Protein AF-A0A1J3GUQ0-F1 (afdb_monomer)

Secondary structure (DSSP, 8-state):
-------GGGSHHHHHHHHHHHHH-S-HHHHHHHHHHHHHTHHHHHTSTTHHHHHHHHHHTT-HHHHHHHHHHHTT-HHHHHTSTTHHHHHHHHHTSS-HHHHHHHHHHHHHT-

Sequence (114 aa):
ARAQHGCIARAQHGCIALNEIITDSDHPYYRNQLLDVVAQNALWLSSDVYGNFVIQHVLKLNDLRCTRNIAVSLRGHCVDLSFKKYGSYIVERLLEANDSVVVFVVLEELLECA

Radius of gyration: 13.79 Å; Cα contacts (8 Å, |Δi|>4): 139; chains: 1; bounding box: 32×37×39 Å

pLDDT: mean 87.73, std 13.82, range [33.56, 97.88]

Structure (mmCIF, N/CA/C/O backbone):
data_AF-A0A1J3GUQ0-F1
#
_entry.id   AF-A0A1J3GUQ0-F1
#
loop_
_atom_site.group_PDB
_atom_site.id
_atom_site.type_symbol
_atom_site.label_atom_id
_atom_site.label_alt_id
_atom_site.label_comp_id
_atom_site.label_asym_id
_atom_site.label_entity_id
_atom_site.label_seq_id
_atom_site.pdbx_PDB_ins_code
_atom_site.Cartn_x
_atom_site.Cartn_y
_atom_site.Cartn_z
_atom_site.occupancy
_atom_site.B_iso_or_equiv
_atom_site.auth_seq_id
_atom_site.auth_comp_id
_atom_site.auth_asym_id
_atom_site.auth_atom_id
_atom_site.pdbx_PDB_model_num
ATOM 1 N N . ALA A 1 1 ? -7.529 -24.388 -6.497 1.00 33.56 1 ALA A N 1
ATOM 2 C CA . ALA A 1 1 ? -6.117 -24.108 -6.172 1.00 33.56 1 ALA A CA 1
ATOM 3 C C . ALA A 1 1 ? -5.605 -23.029 -7.124 1.00 33.56 1 ALA A C 1
ATOM 5 O O . ALA A 1 1 ? -5.282 -23.335 -8.263 1.00 33.56 1 ALA A O 1
ATOM 6 N N . ARG A 1 2 ? -5.665 -21.750 -6.726 1.00 37.91 2 ARG A N 1
ATOM 7 C CA . ARG A 1 2 ? -5.142 -20.647 -7.548 1.00 37.91 2 ARG A CA 1
ATOM 8 C C . ARG A 1 2 ? -3.643 -20.531 -7.293 1.00 37.91 2 ARG A C 1
ATOM 10 O O . ARG A 1 2 ? -3.199 -20.542 -6.152 1.00 37.91 2 ARG A O 1
ATOM 17 N N . ALA A 1 3 ? -2.909 -20.544 -8.392 1.00 36.62 3 ALA A N 1
ATOM 18 C CA . ALA A 1 3 ? -1.486 -20.779 -8.485 1.00 36.62 3 ALA A CA 1
ATOM 19 C C . ALA A 1 3 ? -0.626 -19.885 -7.578 1.00 36.62 3 ALA A C 1
ATOM 21 O O . ALA A 1 3 ? -0.698 -18.659 -7.629 1.00 36.62 3 ALA A O 1
ATOM 22 N N . GLN A 1 4 ? 0.272 -20.533 -6.835 1.00 41.75 4 GLN A N 1
ATOM 23 C CA . GLN A 1 4 ? 1.490 -19.947 -6.282 1.00 41.75 4 GLN A CA 1
ATOM 24 C C . GLN A 1 4 ? 2.479 -19.636 -7.424 1.00 41.75 4 GLN A C 1
ATOM 26 O O . GLN A 1 4 ? 3.581 -20.177 -7.463 1.00 41.75 4 GLN A O 1
ATOM 31 N N . HIS A 1 5 ? 2.094 -18.799 -8.393 1.00 44.00 5 HIS A N 1
ATOM 32 C CA . HIS A 1 5 ? 3.073 -18.256 -9.331 1.00 44.00 5 HIS A CA 1
ATOM 33 C C . HIS A 1 5 ? 4.001 -17.353 -8.521 1.00 44.00 5 HIS A C 1
ATOM 35 O O . HIS A 1 5 ? 3.557 -16.350 -7.962 1.00 44.00 5 HIS A O 1
ATOM 41 N N . GLY A 1 6 ? 5.266 -17.756 -8.401 1.00 49.34 6 GLY A N 1
ATOM 42 C CA . GLY A 1 6 ? 6.323 -16.952 -7.802 1.00 49.34 6 GLY A CA 1
ATOM 43 C C . GLY A 1 6 ? 6.429 -15.629 -8.547 1.00 49.34 6 GLY A C 1
ATOM 44 O O . GLY A 1 6 ? 7.085 -15.537 -9.579 1.00 49.34 6 GLY A O 1
ATOM 45 N N . CYS A 1 7 ? 5.720 -14.612 -8.067 1.00 60.56 7 CYS A N 1
ATOM 46 C CA . CYS A 1 7 ? 5.803 -13.283 -8.636 1.00 60.56 7 CYS A CA 1
ATOM 47 C C . CYS A 1 7 ? 7.138 -12.660 -8.230 1.00 60.56 7 CYS A C 1
ATOM 49 O O . CYS A 1 7 ? 7.582 -12.817 -7.093 1.00 60.56 7 CYS A O 1
ATOM 51 N N . ILE A 1 8 ? 7.752 -11.919 -9.151 1.00 68.25 8 ILE A N 1
ATOM 52 C CA . ILE A 1 8 ? 9.029 -11.216 -8.958 1.00 68.25 8 ILE A CA 1
ATOM 53 C C . ILE A 1 8 ? 9.005 -10.378 -7.664 1.00 68.25 8 ILE A C 1
ATOM 55 O O . ILE A 1 8 ? 9.957 -10.406 -6.893 1.00 68.25 8 ILE A O 1
ATOM 59 N N . ALA A 1 9 ? 7.867 -9.756 -7.341 1.00 65.00 9 ALA A N 1
ATOM 60 C CA . ALA A 1 9 ? 7.654 -9.002 -6.102 1.0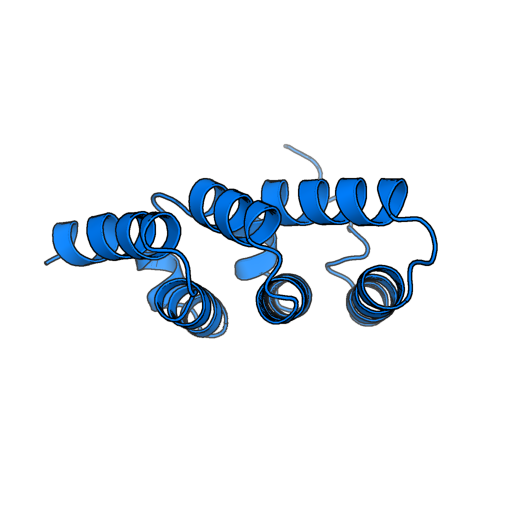0 65.00 9 ALA A CA 1
ATOM 61 C C . ALA A 1 9 ? 7.870 -9.800 -4.793 1.00 65.00 9 ALA A C 1
ATOM 63 O O . ALA A 1 9 ? 8.053 -9.201 -3.740 1.00 65.00 9 ALA A O 1
ATOM 64 N N . ARG A 1 10 ? 7.833 -11.138 -4.843 1.00 67.56 10 ARG A N 1
ATOM 65 C CA . ARG A 1 10 ? 7.984 -12.052 -3.695 1.00 67.56 10 ARG A CA 1
ATOM 66 C C . ARG A 1 10 ? 9.339 -12.763 -3.661 1.00 67.56 10 ARG A C 1
ATOM 68 O O . ARG A 1 10 ? 9.545 -13.666 -2.856 1.00 67.56 10 ARG A O 1
ATOM 75 N N . ALA A 1 11 ? 10.260 -12.384 -4.543 1.00 74.88 11 ALA A N 1
ATOM 76 C CA . ALA A 1 11 ? 11.636 -12.860 -4.528 1.00 74.88 11 ALA A CA 1
ATOM 77 C C . ALA A 1 11 ? 12.553 -11.775 -3.952 1.00 74.88 11 ALA A C 1
ATOM 79 O O . ALA A 1 11 ? 12.382 -10.600 -4.270 1.00 74.88 11 ALA A O 1
ATOM 80 N N . GLN A 1 12 ? 13.565 -12.171 -3.173 1.00 74.06 12 GLN A N 1
ATOM 81 C CA . GLN A 1 12 ? 14.509 -11.249 -2.525 1.00 74.06 12 GLN A CA 1
ATOM 82 C C . GLN A 1 12 ? 15.128 -10.234 -3.499 1.00 74.06 12 GLN A C 1
ATOM 84 O O . GLN A 1 12 ? 15.186 -9.049 -3.198 1.00 74.06 12 GLN A O 1
ATOM 89 N N . HIS A 1 13 ? 15.576 -10.687 -4.671 1.00 78.00 13 HIS A N 1
ATOM 90 C CA . HIS A 1 13 ? 16.128 -9.796 -5.699 1.00 78.00 13 HIS A CA 1
ATOM 91 C C . HIS A 1 13 ? 15.048 -9.189 -6.597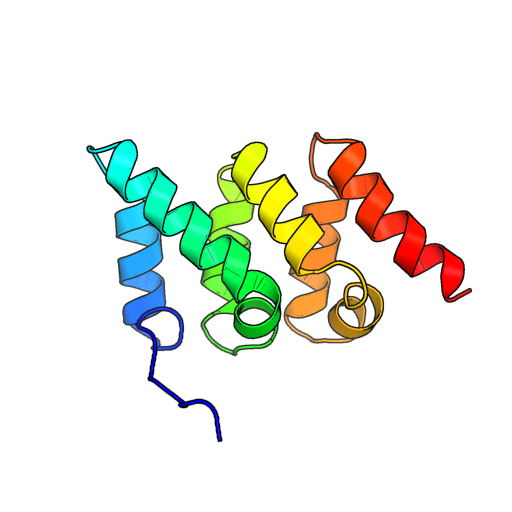 1.00 78.00 13 HIS A C 1
ATOM 93 O O . HIS A 1 13 ? 15.238 -8.118 -7.166 1.00 78.00 13 HIS A O 1
ATOM 99 N N . GLY A 1 14 ? 13.901 -9.858 -6.716 1.00 75.94 14 GLY A N 1
ATOM 100 C CA . GLY A 1 14 ? 12.827 -9.408 -7.585 1.00 75.94 14 GLY A CA 1
ATOM 101 C C . GLY A 1 14 ? 12.086 -8.188 -7.038 1.00 75.94 14 GLY A C 1
ATOM 102 O O . GLY A 1 14 ? 11.753 -7.304 -7.819 1.00 75.94 14 GLY A O 1
ATOM 103 N N . CYS A 1 15 ? 11.886 -8.069 -5.721 1.00 77.44 15 CYS A N 1
ATOM 104 C CA . CYS A 1 15 ? 11.284 -6.862 -5.146 1.00 77.44 15 CYS A CA 1
ATOM 105 C C . CYS A 1 15 ? 12.184 -5.626 -5.304 1.00 77.44 15 CYS A C 1
ATOM 107 O O . CYS A 1 15 ? 11.675 -4.537 -5.554 1.00 77.44 15 CYS A O 1
ATOM 109 N N . ILE A 1 16 ? 13.508 -5.805 -5.230 1.00 79.75 16 ILE A N 1
ATOM 110 C CA . ILE A 1 16 ? 14.494 -4.735 -5.439 1.00 79.75 16 ILE A CA 1
ATOM 111 C C . ILE A 1 16 ? 14.419 -4.238 -6.882 1.00 79.75 16 ILE A C 1
ATOM 113 O O . ILE A 1 16 ? 14.135 -3.064 -7.100 1.00 79.75 16 ILE A O 1
ATOM 117 N N . ALA A 1 17 ? 14.559 -5.146 -7.855 1.00 80.56 17 ALA A N 1
ATOM 118 C CA . ALA A 1 17 ? 14.457 -4.802 -9.272 1.00 80.56 17 ALA A CA 1
ATOM 119 C C . ALA A 1 17 ? 13.101 -4.162 -9.611 1.00 80.56 17 ALA A C 1
ATOM 121 O O . ALA A 1 17 ? 13.023 -3.235 -10.411 1.00 80.56 17 ALA A O 1
ATOM 122 N N . LEU A 1 18 ? 12.015 -4.622 -8.979 1.00 83.62 18 LEU A N 1
ATOM 123 C CA . LEU A 1 18 ? 10.697 -4.029 -9.176 1.00 83.62 18 LEU A CA 1
ATOM 124 C C . LEU A 1 18 ? 10.633 -2.588 -8.664 1.00 83.62 18 LEU A C 1
ATOM 126 O O . LEU A 1 18 ? 10.102 -1.725 -9.355 1.00 83.62 18 LEU A O 1
ATOM 130 N N . ASN A 1 19 ? 11.179 -2.320 -7.478 1.00 85.00 19 ASN A N 1
ATOM 131 C CA . ASN A 1 19 ? 11.223 -0.976 -6.910 1.00 85.00 19 ASN A CA 1
ATOM 132 C C . ASN A 1 19 ? 12.094 -0.030 -7.749 1.00 85.00 19 ASN A C 1
ATOM 134 O O . ASN A 1 19 ? 11.700 1.119 -7.952 1.00 85.00 19 ASN A O 1
ATOM 138 N N . GLU A 1 20 ? 13.222 -0.509 -8.280 1.00 84.31 20 GLU A N 1
ATOM 139 C CA . GLU A 1 20 ? 14.073 0.239 -9.219 1.00 84.31 20 GLU A CA 1
ATOM 140 C C . GLU A 1 20 ? 13.297 0.596 -10.489 1.00 84.31 20 GLU A C 1
ATOM 142 O O . GLU A 1 20 ? 13.162 1.772 -10.811 1.00 84.31 20 GLU A O 1
ATOM 147 N N . ILE A 1 21 ? 12.662 -0.386 -11.142 1.00 85.81 21 ILE A N 1
ATOM 148 C CA . ILE A 1 21 ? 11.838 -0.146 -12.337 1.00 85.81 21 ILE A CA 1
ATOM 149 C C . ILE A 1 21 ? 10.723 0.856 -12.031 1.00 85.81 21 ILE A C 1
ATOM 151 O O . ILE A 1 21 ? 10.499 1.782 -12.803 1.00 85.81 21 ILE A O 1
ATOM 155 N N . ILE A 1 22 ? 10.015 0.708 -10.910 1.00 86.62 22 ILE A N 1
ATOM 156 C CA . ILE A 1 22 ? 8.944 1.629 -10.510 1.00 86.62 22 ILE A CA 1
ATOM 157 C C . ILE A 1 22 ? 9.475 3.063 -10.371 1.00 86.62 22 ILE A C 1
ATOM 159 O O . ILE A 1 22 ? 8.751 3.991 -10.735 1.00 86.62 22 ILE A O 1
ATOM 163 N N . THR A 1 23 ? 10.690 3.239 -9.852 1.00 86.75 23 THR A N 1
ATOM 164 C CA . THR A 1 23 ? 11.298 4.551 -9.573 1.00 86.75 23 THR A CA 1
ATOM 165 C C . THR A 1 23 ? 11.854 5.201 -10.836 1.00 86.75 23 THR A C 1
ATOM 167 O O . THR A 1 23 ? 11.549 6.361 -11.098 1.00 86.75 23 THR A O 1
ATOM 170 N N . ASP A 1 24 ? 12.584 4.432 -11.644 1.00 84.19 24 ASP A N 1
ATOM 171 C CA . ASP A 1 24 ? 13.406 4.941 -12.748 1.00 84.19 24 ASP A CA 1
ATOM 172 C C . ASP A 1 24 ? 12.756 4.736 -14.129 1.00 84.19 24 ASP A C 1
ATOM 174 O O . ASP A 1 24 ? 13.388 4.924 -15.166 1.00 84.19 24 ASP A O 1
ATOM 178 N N . SER A 1 25 ? 11.484 4.323 -14.183 1.00 81.81 25 SER A N 1
ATOM 179 C CA . SER A 1 25 ? 10.777 4.132 -15.456 1.00 81.81 25 SER A CA 1
ATOM 180 C C . SER A 1 25 ? 10.582 5.449 -16.214 1.00 81.81 25 SER A C 1
ATOM 182 O O . SER A 1 25 ? 9.679 6.224 -15.892 1.00 81.81 25 SER A O 1
ATOM 184 N N . ASP A 1 26 ? 11.302 5.607 -17.326 1.00 78.12 26 ASP A N 1
ATOM 185 C CA . ASP A 1 26 ? 11.129 6.711 -18.287 1.00 78.12 26 ASP A CA 1
ATOM 186 C C . ASP A 1 26 ? 9.779 6.687 -19.027 1.00 78.12 26 ASP A C 1
ATOM 188 O O . ASP A 1 26 ? 9.400 7.662 -19.676 1.00 78.12 26 ASP A O 1
ATOM 192 N N . HIS A 1 27 ? 9.034 5.575 -18.959 1.00 87.25 27 HIS A N 1
ATOM 193 C CA . HIS A 1 27 ? 7.789 5.379 -19.703 1.00 87.25 27 HIS A CA 1
ATOM 194 C C . HIS A 1 27 ? 6.555 5.353 -18.770 1.00 87.25 27 HIS A C 1
ATOM 196 O O . HIS A 1 27 ? 6.207 4.295 -18.229 1.00 87.25 27 HIS A O 1
ATOM 202 N N . PRO A 1 28 ? 5.809 6.472 -18.627 1.00 86.31 28 PRO A N 1
ATOM 203 C CA . PRO A 1 28 ? 4.732 6.620 -17.638 1.00 86.31 28 PRO A CA 1
ATOM 204 C C . PRO A 1 28 ? 3.613 5.582 -17.759 1.00 86.31 28 PRO A C 1
ATOM 206 O O . PRO A 1 28 ? 3.017 5.182 -16.763 1.00 86.31 28 PRO A O 1
ATOM 209 N N . TYR A 1 29 ? 3.326 5.123 -18.981 1.00 89.56 29 TYR A N 1
ATOM 210 C CA . TYR A 1 29 ? 2.307 4.101 -19.229 1.00 89.56 29 TYR A CA 1
ATOM 211 C C . TYR A 1 29 ? 2.622 2.772 -18.524 1.00 89.56 29 TYR A C 1
ATOM 213 O O . TYR A 1 29 ? 1.799 2.284 -17.752 1.00 89.56 29 TYR A O 1
ATOM 221 N N . TYR A 1 30 ? 3.820 2.213 -18.732 1.00 87.44 30 TYR A N 1
ATOM 222 C CA . TYR A 1 30 ? 4.215 0.941 -18.118 1.00 87.44 30 TYR A CA 1
ATOM 223 C C . TYR A 1 30 ? 4.366 1.072 -16.606 1.00 87.44 30 TYR A C 1
ATOM 225 O O . TYR A 1 30 ? 3.939 0.186 -15.866 1.00 87.44 30 TYR A O 1
ATOM 233 N N . ARG A 1 31 ? 4.884 2.216 -16.144 1.00 91.12 31 ARG A N 1
ATOM 234 C CA . ARG A 1 31 ? 4.931 2.545 -14.719 1.00 91.12 31 ARG A CA 1
ATOM 235 C C . ARG A 1 31 ? 3.539 2.486 -14.085 1.00 91.12 31 ARG A C 1
ATOM 237 O O . ARG A 1 31 ? 3.361 1.833 -13.062 1.00 91.12 31 ARG A O 1
ATOM 244 N N . ASN A 1 32 ? 2.548 3.120 -14.708 1.00 92.38 32 ASN A N 1
ATOM 245 C CA .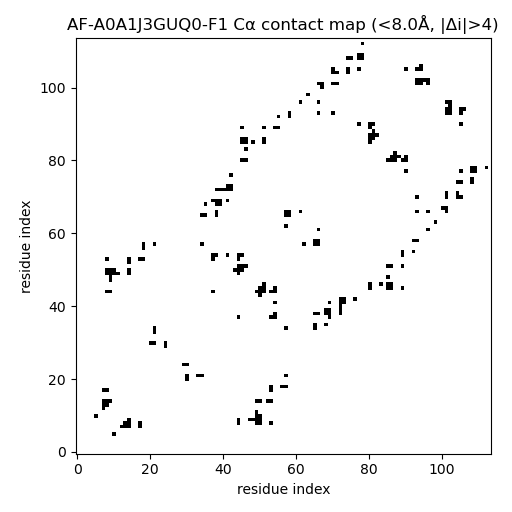 ASN A 1 32 ? 1.173 3.132 -14.212 1.00 92.38 32 ASN A CA 1
ATOM 246 C C . ASN A 1 32 ? 0.541 1.738 -14.207 1.00 92.38 32 ASN A C 1
ATOM 248 O O . ASN A 1 32 ? -0.049 1.355 -13.202 1.00 92.38 32 ASN A O 1
ATOM 252 N N . GLN A 1 33 ? 0.723 0.956 -15.275 1.00 91.25 33 GLN A N 1
ATOM 253 C CA . GLN A 1 33 ? 0.247 -0.429 -15.303 1.00 91.25 33 GLN A CA 1
ATOM 254 C C . GLN A 1 33 ? 0.847 -1.258 -14.166 1.00 91.25 33 GLN A C 1
ATOM 256 O O . GLN A 1 33 ? 0.157 -2.068 -13.549 1.00 91.25 33 GLN A O 1
ATOM 261 N N . LEU A 1 34 ? 2.128 -1.046 -13.863 1.00 91.62 34 LEU A N 1
ATOM 262 C CA . LEU A 1 34 ? 2.785 -1.763 -12.786 1.00 91.62 34 LEU A CA 1
ATOM 263 C C . LEU A 1 34 ? 2.252 -1.352 -11.407 1.00 91.62 34 LEU A C 1
ATOM 265 O O . LEU A 1 34 ? 2.002 -2.219 -10.571 1.00 91.62 34 LEU A O 1
ATOM 269 N N . LEU A 1 35 ? 2.017 -0.056 -11.187 1.00 94.50 35 LEU A N 1
ATOM 270 C CA . LEU A 1 35 ? 1.357 0.445 -9.978 1.00 94.50 35 LEU A CA 1
ATOM 271 C C . LEU A 1 35 ? -0.045 -0.154 -9.801 1.00 94.50 35 LEU A C 1
ATOM 273 O O . LEU A 1 35 ? -0.409 -0.527 -8.686 1.00 94.50 35 LEU A O 1
ATOM 277 N N . ASP A 1 36 ? -0.806 -0.299 -10.886 1.00 94.00 36 ASP A N 1
ATOM 278 C CA . ASP A 1 36 ? -2.132 -0.918 -10.847 1.00 94.00 36 ASP A CA 1
ATOM 279 C C . ASP A 1 36 ? -2.049 -2.401 -10.458 1.00 94.00 36 ASP A C 1
ATOM 281 O O . ASP A 1 36 ? -2.816 -2.861 -9.612 1.00 94.00 36 ASP A O 1
ATOM 285 N N . VAL A 1 37 ? -1.083 -3.147 -11.009 1.00 93.25 37 VAL A N 1
ATOM 286 C CA . VAL A 1 37 ? -0.849 -4.555 -10.641 1.00 93.25 37 VAL A CA 1
ATOM 287 C C . VAL A 1 37 ? -0.431 -4.684 -9.175 1.00 93.25 37 VAL A C 1
ATOM 289 O O . VAL A 1 37 ? -0.918 -5.580 -8.481 1.00 93.25 37 VAL A O 1
ATOM 292 N N . VAL A 1 38 ? 0.441 -3.802 -8.676 1.00 94.69 38 VAL A N 1
ATOM 293 C CA . VAL A 1 38 ? 0.841 -3.793 -7.260 1.00 94.69 38 VAL A CA 1
ATOM 294 C C . VAL A 1 38 ? -0.363 -3.516 -6.364 1.00 94.69 38 VAL A C 1
ATOM 296 O O . VAL A 1 38 ? -0.594 -4.268 -5.418 1.00 94.69 38 VAL A O 1
ATOM 299 N N . ALA 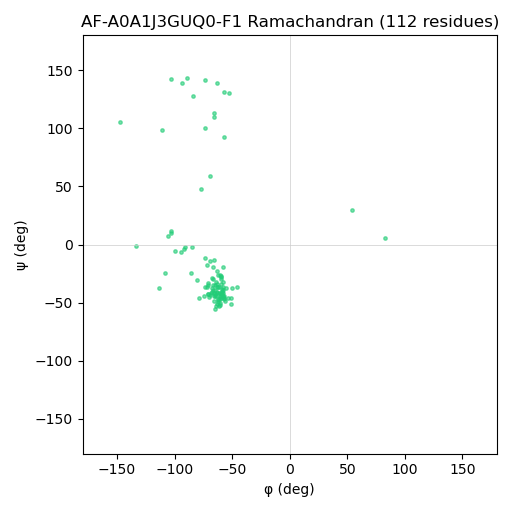A 1 39 ? -1.164 -2.497 -6.687 1.00 96.50 39 ALA A N 1
ATOM 300 C CA . ALA A 1 39 ? -2.341 -2.140 -5.906 1.00 96.50 39 ALA A CA 1
ATOM 301 C C . ALA A 1 39 ? -3.368 -3.282 -5.855 1.00 96.50 39 ALA A C 1
ATOM 303 O O . ALA A 1 39 ? -3.807 -3.652 -4.771 1.00 96.50 39 ALA A O 1
ATOM 304 N N . GLN A 1 40 ? -3.662 -3.925 -6.992 1.00 95.06 40 GLN A N 1
ATOM 305 C CA . GLN A 1 40 ? -4.574 -5.079 -7.061 1.00 95.06 40 GLN A CA 1
ATOM 306 C C . GLN A 1 40 ? -4.124 -6.267 -6.197 1.00 95.06 40 GLN A C 1
ATOM 308 O O . GLN A 1 40 ? -4.949 -7.069 -5.762 1.00 95.06 40 GLN A O 1
ATOM 313 N N . ASN A 1 41 ? -2.819 -6.399 -5.950 1.00 94.88 41 ASN A N 1
ATOM 314 C CA . ASN A 1 41 ? -2.243 -7.476 -5.146 1.00 94.88 41 ASN A CA 1
ATOM 315 C C . ASN A 1 41 ? -1.852 -7.020 -3.730 1.00 94.88 41 ASN A C 1
ATOM 317 O O . ASN A 1 41 ? -1.183 -7.773 -3.016 1.00 94.88 41 ASN A O 1
ATOM 321 N N . ALA A 1 42 ? -2.272 -5.822 -3.306 1.00 96.12 42 ALA A N 1
ATOM 322 C CA . ALA A 1 42 ? -1.804 -5.193 -2.076 1.00 96.12 42 ALA A CA 1
ATOM 323 C C . ALA A 1 42 ? -1.962 -6.088 -0.846 1.00 96.12 42 ALA A C 1
ATOM 325 O O . ALA A 1 42 ? -1.004 -6.259 -0.104 1.00 96.12 42 ALA A O 1
ATOM 326 N N . LEU A 1 43 ? -3.117 -6.730 -0.653 1.00 94.75 43 LEU A N 1
ATOM 327 C CA . LEU A 1 43 ? -3.364 -7.578 0.520 1.00 94.75 43 LEU A CA 1
ATOM 328 C C . LEU A 1 43 ? -2.331 -8.705 0.673 1.00 94.75 43 LEU A C 1
ATOM 330 O O . LEU A 1 43 ? -1.788 -8.941 1.757 1.00 94.75 43 LEU A O 1
ATOM 334 N N . TRP A 1 44 ? -2.056 -9.392 -0.434 1.00 91.75 44 TRP A N 1
ATOM 335 C CA . TRP A 1 44 ? -1.132 -10.520 -0.468 1.00 91.75 44 TRP A CA 1
ATOM 336 C C . TRP A 1 44 ? 0.309 -10.050 -0.297 1.00 91.75 44 TRP A C 1
ATOM 338 O O . TRP A 1 44 ? 1.061 -10.655 0.463 1.00 91.75 44 TRP A O 1
ATOM 348 N N . LEU A 1 45 ? 0.681 -8.951 -0.960 1.00 93.81 45 LEU A N 1
ATOM 349 C CA . LEU A 1 45 ? 2.017 -8.368 -0.862 1.00 93.81 45 LEU A CA 1
ATOM 350 C C . LEU A 1 45 ? 2.294 -7.821 0.544 1.00 93.81 45 LEU A C 1
ATOM 352 O O . LEU A 1 45 ? 3.355 -8.099 1.091 1.00 93.81 45 LEU A O 1
ATOM 356 N N . SER A 1 46 ? 1.332 -7.146 1.176 1.00 94.88 46 SER A N 1
ATOM 357 C CA . SER A 1 46 ? 1.445 -6.618 2.544 1.00 94.88 46 SER A CA 1
ATOM 358 C C . SER A 1 46 ? 1.707 -7.699 3.598 1.00 94.88 46 SER A C 1
ATOM 360 O O . SER A 1 46 ? 2.308 -7.418 4.633 1.00 94.88 46 SER A O 1
ATOM 362 N N . SER A 1 47 ? 1.265 -8.937 3.346 1.00 89.38 47 SER A N 1
ATOM 363 C CA . SER A 1 47 ? 1.487 -10.080 4.244 1.00 89.38 47 SER A CA 1
ATOM 364 C C . SER A 1 47 ? 2.723 -10.920 3.882 1.00 89.38 47 SER A C 1
ATOM 366 O O . SER A 1 47 ? 3.067 -11.833 4.633 1.00 89.38 47 SER A O 1
ATOM 368 N N . ASP A 1 48 ? 3.389 -10.650 2.756 1.00 90.75 48 ASP A N 1
ATOM 369 C CA . ASP A 1 48 ? 4.559 -11.403 2.292 1.00 90.75 48 ASP A CA 1
ATOM 370 C C . ASP A 1 48 ? 5.873 -10.815 2.836 1.00 90.75 48 ASP A C 1
ATOM 372 O O . ASP A 1 48 ? 6.039 -9.598 2.941 1.00 90.75 48 ASP A O 1
ATOM 376 N N . VAL A 1 49 ? 6.838 -11.686 3.153 1.00 87.62 49 VAL A N 1
ATOM 377 C CA . VAL A 1 49 ? 8.131 -11.315 3.762 1.00 87.62 49 VAL A CA 1
ATOM 378 C C . VAL A 1 49 ? 9.005 -10.416 2.878 1.00 87.62 49 VAL A C 1
ATOM 380 O O . VAL A 1 49 ? 9.831 -9.681 3.416 1.00 87.62 49 VAL A O 1
ATOM 383 N N . TYR A 1 50 ? 8.798 -10.420 1.556 1.00 88.81 50 TYR A N 1
ATOM 384 C CA . TYR A 1 50 ? 9.470 -9.527 0.605 1.00 88.81 50 TYR A CA 1
ATOM 385 C C . TYR A 1 50 ? 8.499 -8.541 -0.053 1.00 88.81 50 TYR A C 1
ATOM 387 O O . TYR A 1 50 ? 8.842 -7.374 -0.241 1.00 88.81 50 TYR A O 1
ATOM 395 N N . GLY A 1 51 ? 7.274 -8.981 -0.355 1.00 90.12 51 GLY A N 1
ATOM 396 C CA . GLY A 1 51 ? 6.251 -8.158 -1.003 1.00 90.12 51 GLY A CA 1
ATOM 397 C C . GLY A 1 51 ? 5.880 -6.902 -0.211 1.00 90.12 51 GLY A C 1
ATOM 398 O O . GLY A 1 51 ? 5.575 -5.872 -0.814 1.00 90.12 51 GLY A O 1
ATOM 399 N N . ASN A 1 52 ? 5.986 -6.941 1.123 1.00 93.50 52 ASN A N 1
ATOM 400 C CA . ASN A 1 52 ? 5.680 -5.787 1.968 1.00 93.50 52 ASN A CA 1
ATOM 401 C C . ASN A 1 52 ? 6.575 -4.583 1.628 1.00 93.50 52 ASN A C 1
ATOM 403 O O . ASN A 1 52 ? 6.096 -3.452 1.627 1.00 93.50 52 ASN A O 1
ATOM 407 N N . PHE A 1 53 ? 7.833 -4.815 1.239 1.00 93.88 53 PHE A N 1
ATOM 408 C CA . PHE A 1 53 ? 8.743 -3.742 0.844 1.00 93.88 53 PHE A CA 1
ATOM 409 C C . PHE A 1 53 ? 8.319 -3.059 -0.459 1.00 93.88 53 PHE A C 1
ATOM 411 O O . PHE A 1 53 ? 8.582 -1.871 -0.625 1.00 93.88 53 PHE A O 1
ATOM 418 N N . VAL A 1 54 ? 7.632 -3.767 -1.361 1.00 94.94 54 VAL A N 1
ATOM 419 C CA . VAL A 1 54 ? 7.083 -3.176 -2.593 1.00 94.94 54 VAL A CA 1
ATOM 420 C C . VAL A 1 54 ? 5.927 -2.236 -2.259 1.00 94.94 54 VAL A C 1
ATOM 422 O O . VAL A 1 54 ? 5.888 -1.112 -2.752 1.00 94.94 54 VAL A O 1
ATOM 425 N N . ILE A 1 55 ? 5.014 -2.652 -1.373 1.00 96.50 55 ILE A N 1
ATOM 426 C CA . ILE A 1 55 ? 3.893 -1.801 -0.938 1.00 96.50 55 ILE A CA 1
ATOM 427 C C . ILE A 1 55 ? 4.406 -0.556 -0.223 1.00 96.50 55 ILE A C 1
ATOM 429 O O . ILE A 1 55 ? 4.004 0.557 -0.549 1.00 96.50 55 ILE A O 1
ATOM 433 N N . GLN A 1 56 ? 5.352 -0.729 0.700 1.00 94.69 56 GLN A N 1
ATOM 434 C CA . GLN A 1 56 ? 5.980 0.391 1.394 1.00 94.69 56 GLN A CA 1
ATOM 435 C C . GLN A 1 56 ? 6.671 1.357 0.432 1.00 94.69 56 GLN A C 1
ATOM 437 O O . GLN A 1 56 ? 6.563 2.568 0.603 1.00 94.69 56 GLN A O 1
ATOM 442 N N . HIS A 1 57 ? 7.380 0.833 -0.571 1.00 94.69 57 HIS A N 1
ATOM 443 C CA . HIS A 1 57 ? 8.040 1.651 -1.585 1.00 94.69 57 HIS A CA 1
ATOM 444 C C . HIS A 1 57 ? 7.032 2.464 -2.387 1.00 94.69 57 HIS A C 1
ATOM 446 O O . HIS A 1 57 ? 7.172 3.676 -2.498 1.00 94.69 57 HIS A O 1
ATOM 452 N N . VAL A 1 58 ? 5.975 1.822 -2.881 1.00 94.38 58 VAL A N 1
ATOM 453 C CA . VAL A 1 58 ? 4.944 2.493 -3.676 1.00 94.38 58 VAL A CA 1
ATOM 454 C C . VAL A 1 58 ? 4.207 3.567 -2.875 1.00 94.38 58 VAL A C 1
ATOM 456 O O . VAL A 1 58 ? 3.994 4.658 -3.400 1.00 94.38 58 VAL A O 1
ATOM 459 N N . LEU A 1 59 ? 3.889 3.317 -1.601 1.00 95.31 59 LEU A N 1
ATOM 460 C CA . LEU A 1 59 ? 3.266 4.325 -0.737 1.00 95.31 59 LEU A CA 1
ATOM 461 C C . LEU A 1 59 ? 4.174 5.547 -0.520 1.00 95.31 59 LEU A C 1
ATOM 463 O O . LEU A 1 59 ? 3.679 6.670 -0.497 1.00 95.31 59 LEU A O 1
ATOM 467 N N . LYS A 1 60 ? 5.502 5.365 -0.457 1.00 94.12 60 LYS A N 1
ATOM 468 C CA . LYS A 1 60 ? 6.470 6.476 -0.352 1.00 94.12 60 LYS A CA 1
ATOM 469 C C . LYS A 1 60 ? 6.530 7.365 -1.597 1.00 94.12 60 LYS A C 1
ATOM 471 O O . LYS A 1 60 ? 6.991 8.498 -1.498 1.00 94.12 60 LYS A O 1
ATOM 476 N N . LEU A 1 61 ? 6.063 6.887 -2.753 1.00 92.38 61 LEU A N 1
ATOM 477 C CA . LEU A 1 61 ? 6.013 7.687 -3.983 1.00 92.38 61 LEU A CA 1
ATOM 478 C C . LEU A 1 61 ? 4.898 8.742 -3.955 1.00 92.38 61 LEU A C 1
ATOM 480 O O . LEU A 1 61 ? 4.879 9.604 -4.830 1.00 92.38 61 LEU A O 1
ATOM 484 N N . ASN A 1 62 ? 3.975 8.680 -2.984 1.00 90.62 62 ASN A N 1
ATOM 485 C CA . ASN A 1 62 ? 2.846 9.605 -2.841 1.00 90.62 62 ASN A CA 1
ATOM 486 C C . ASN A 1 62 ? 1.968 9.734 -4.108 1.00 90.62 62 ASN A C 1
ATOM 488 O O . ASN A 1 62 ? 1.351 10.772 -4.350 1.00 90.62 62 ASN A O 1
ATOM 492 N N . ASP A 1 63 ? 1.873 8.671 -4.917 1.00 94.06 63 ASP A N 1
ATOM 493 C CA . ASP A 1 63 ? 0.933 8.603 -6.041 1.00 94.06 63 ASP A CA 1
ATOM 494 C C . ASP A 1 63 ? -0.487 8.394 -5.497 1.00 94.06 63 ASP A C 1
ATOM 496 O O . ASP A 1 63 ? -0.870 7.281 -5.141 1.00 94.06 63 ASP A O 1
ATOM 500 N N . LEU A 1 64 ? -1.276 9.472 -5.421 1.00 94.56 64 LEU A N 1
ATOM 501 C CA . LEU A 1 64 ? -2.615 9.454 -4.815 1.00 94.56 64 LEU A CA 1
ATOM 502 C C . LEU A 1 64 ? -3.548 8.404 -5.431 1.00 94.56 64 LEU A C 1
ATOM 504 O O . LEU A 1 64 ? -4.334 7.783 -4.717 1.00 94.56 64 LEU A O 1
ATOM 508 N N . ARG A 1 65 ? -3.471 8.179 -6.750 1.00 95.12 65 ARG A N 1
ATOM 509 C CA . ARG A 1 65 ? -4.294 7.169 -7.431 1.00 95.12 65 ARG A CA 1
ATOM 510 C C . ARG A 1 65 ? -3.910 5.772 -6.946 1.00 95.12 65 ARG A C 1
ATOM 512 O O . ARG A 1 65 ? -4.787 4.989 -6.593 1.00 95.12 65 ARG A O 1
ATOM 519 N N . CYS A 1 66 ? -2.618 5.464 -6.913 1.00 96.12 66 CYS A N 1
ATOM 520 C CA . CYS A 1 66 ? -2.127 4.174 -6.452 1.00 96.12 66 CYS A CA 1
ATOM 521 C C . CYS A 1 66 ? -2.408 3.967 -4.959 1.00 96.12 66 CYS A C 1
ATOM 523 O O . CYS A 1 66 ? -2.934 2.920 -4.592 1.00 96.12 66 CYS A O 1
ATOM 525 N N . THR A 1 67 ? -2.164 4.972 -4.113 1.00 97.56 67 THR A N 1
ATOM 526 C CA . THR A 1 67 ? -2.466 4.922 -2.674 1.00 97.56 67 THR A CA 1
ATOM 527 C C . THR A 1 67 ? -3.948 4.646 -2.421 1.00 97.56 67 THR A C 1
ATOM 529 O O . THR A 1 67 ? -4.275 3.772 -1.620 1.00 97.56 67 THR A O 1
ATOM 532 N N . ARG A 1 68 ? -4.858 5.310 -3.149 1.00 97.44 68 ARG A N 1
ATOM 533 C CA . ARG A 1 68 ? -6.300 5.011 -3.093 1.00 97.44 68 ARG A CA 1
ATOM 534 C C . ARG A 1 68 ? -6.605 3.576 -3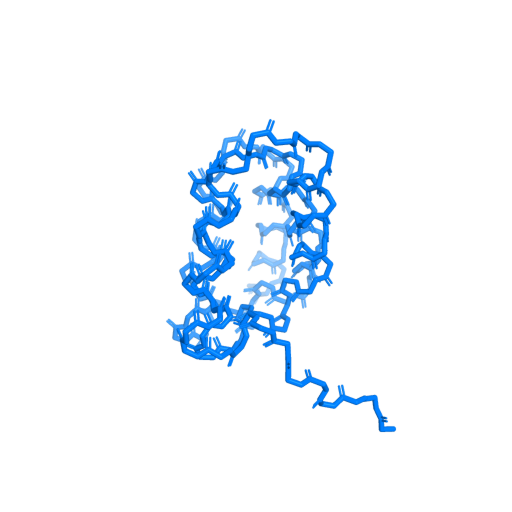.508 1.00 97.44 68 ARG A C 1
ATOM 536 O O . ARG A 1 68 ? -7.335 2.888 -2.802 1.00 97.44 68 ARG A O 1
ATOM 543 N N . ASN A 1 69 ? -6.029 3.104 -4.612 1.00 97.31 69 ASN A N 1
ATOM 544 C CA . ASN A 1 69 ? -6.244 1.733 -5.082 1.00 97.31 69 ASN A CA 1
ATOM 545 C C . ASN A 1 69 ? -5.718 0.690 -4.079 1.00 97.31 69 ASN A C 1
ATOM 547 O O . ASN A 1 69 ? -6.354 -0.347 -3.886 1.00 97.31 69 ASN A O 1
ATOM 551 N N . ILE A 1 70 ? -4.592 0.969 -3.412 1.00 97.88 70 ILE A N 1
ATOM 552 C CA . ILE A 1 70 ? -4.064 0.146 -2.318 1.00 97.88 70 ILE A CA 1
ATOM 553 C C . ILE A 1 70 ? -5.054 0.144 -1.153 1.00 97.88 70 ILE A C 1
ATOM 555 O O . ILE A 1 70 ? -5.446 -0.931 -0.717 1.00 97.88 70 ILE A O 1
ATOM 559 N N . ALA A 1 71 ? -5.509 1.312 -0.691 1.00 97.62 71 ALA A N 1
ATOM 560 C CA . ALA A 1 71 ? -6.460 1.417 0.416 1.00 97.62 71 ALA A CA 1
ATOM 561 C C . ALA A 1 71 ? -7.755 0.637 0.140 1.00 97.62 71 ALA A C 1
ATOM 563 O O . ALA A 1 71 ? -8.201 -0.144 0.975 1.00 97.62 71 ALA A O 1
ATOM 564 N N . VAL A 1 72 ? -8.306 0.764 -1.071 1.00 96.56 72 VAL A N 1
ATOM 565 C CA . VAL A 1 72 ? -9.473 -0.014 -1.515 1.00 96.56 72 VAL A CA 1
ATOM 566 C C . VAL A 1 72 ? -9.189 -1.516 -1.485 1.00 96.56 72 VAL A C 1
ATOM 568 O O . VAL A 1 72 ? -10.025 -2.285 -1.023 1.00 96.56 72 VAL A O 1
ATOM 571 N N . SER A 1 73 ? -8.008 -1.939 -1.937 1.00 96.88 73 SER A N 1
ATOM 572 C CA . SER A 1 73 ? -7.615 -3.355 -1.957 1.00 96.88 73 SER A CA 1
ATOM 573 C C . SER A 1 73 ? -7.331 -3.931 -0.565 1.00 96.88 73 SER A C 1
ATOM 575 O O . SER A 1 73 ? -7.289 -5.151 -0.411 1.00 96.88 73 SER A O 1
ATOM 577 N N . LEU A 1 74 ? -7.117 -3.075 0.438 1.00 96.75 74 LEU A N 1
ATOM 578 C CA . LEU A 1 74 ? -6.912 -3.459 1.837 1.00 96.75 74 LEU A CA 1
ATOM 579 C C . LEU A 1 74 ? -8.167 -3.303 2.706 1.00 96.75 74 LEU A C 1
ATOM 581 O O . LEU A 1 74 ? -8.140 -3.722 3.861 1.00 96.75 74 LEU A O 1
ATOM 585 N N . ARG A 1 75 ? -9.259 -2.742 2.172 1.00 95.81 75 ARG A N 1
ATOM 586 C CA . ARG A 1 75 ? -10.515 -2.567 2.910 1.00 95.81 75 ARG A CA 1
ATOM 587 C C . ARG A 1 75 ? -11.031 -3.908 3.442 1.00 95.81 75 ARG A C 1
ATOM 589 O O . ARG A 1 75 ? -11.136 -4.873 2.687 1.00 95.81 75 ARG A O 1
ATOM 596 N N . GLY A 1 76 ? -11.389 -3.942 4.723 1.00 95.50 76 GLY A N 1
ATOM 597 C CA . GLY A 1 76 ? -11.822 -5.143 5.443 1.00 95.50 76 GLY A CA 1
ATOM 598 C C . GLY A 1 76 ? -10.670 -6.007 5.972 1.00 95.50 76 GLY A C 1
ATOM 599 O O . GLY A 1 76 ? -10.915 -7.108 6.460 1.00 95.50 76 GLY A O 1
ATOM 600 N N . HIS A 1 77 ? -9.423 -5.548 5.835 1.00 96.25 77 HIS A N 1
ATOM 601 C CA . HIS A 1 77 ? -8.223 -6.245 6.301 1.00 96.25 77 HIS A CA 1
ATOM 602 C C . HIS A 1 77 ? -7.240 -5.344 7.064 1.00 96.25 77 HIS A C 1
ATOM 604 O O . HIS A 1 77 ? -6.186 -5.825 7.494 1.00 96.25 77 HIS A O 1
ATOM 610 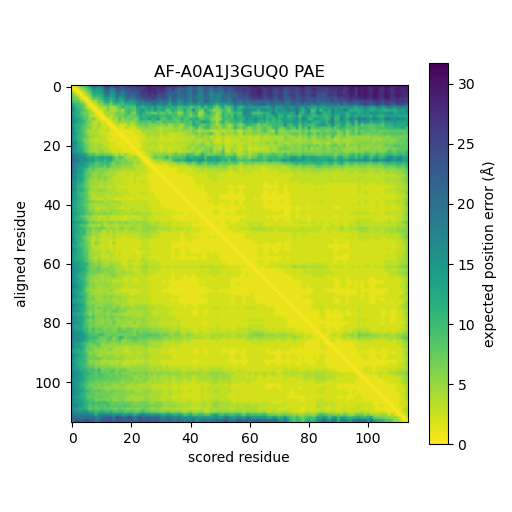N N . CYS A 1 78 ? -7.527 -4.050 7.220 1.00 96.31 78 CYS A N 1
ATOM 611 C CA . CYS A 1 78 ? -6.678 -3.104 7.941 1.00 96.31 78 CYS A CA 1
ATOM 612 C C . CYS A 1 78 ? -6.510 -3.492 9.415 1.00 96.31 78 CYS A C 1
ATOM 614 O O . CYS A 1 78 ? -5.408 -3.358 9.953 1.00 96.31 78 CYS A O 1
ATOM 616 N N . VAL A 1 79 ? -7.548 -4.026 10.062 1.00 95.75 79 VAL A N 1
ATOM 617 C CA . VAL A 1 79 ? -7.478 -4.474 11.465 1.00 95.75 79 VAL A CA 1
ATOM 618 C C . VAL A 1 79 ? -6.500 -5.639 11.595 1.00 95.75 79 VAL A C 1
ATOM 620 O O . VAL A 1 79 ? -5.521 -5.548 12.334 1.00 95.75 79 VAL A O 1
ATOM 623 N N . ASP A 1 80 ? -6.675 -6.690 10.793 1.00 95.06 80 ASP A N 1
ATOM 624 C CA . ASP A 1 80 ? -5.778 -7.851 10.779 1.00 95.06 80 ASP A CA 1
ATOM 625 C C . ASP A 1 80 ? -4.331 -7.471 10.439 1.00 95.06 80 ASP A C 1
ATOM 627 O O . ASP A 1 80 ? -3.377 -8.005 11.014 1.00 95.06 80 ASP A O 1
ATOM 631 N N . LEU A 1 81 ? -4.142 -6.560 9.480 1.00 95.62 81 LEU A N 1
ATOM 632 C CA . LEU A 1 81 ? -2.820 -6.072 9.095 1.00 95.62 81 LEU A CA 1
ATOM 633 C C . LEU A 1 81 ? -2.153 -5.294 10.230 1.00 95.62 81 LEU A C 1
ATOM 635 O O . LEU A 1 81 ? -0.944 -5.445 10.407 1.00 95.62 81 LEU A O 1
ATOM 639 N N . SER A 1 82 ? -2.919 -4.551 11.031 1.00 95.31 82 SER A N 1
ATOM 640 C CA . SER A 1 82 ? -2.409 -3.777 12.172 1.00 95.31 82 SER A CA 1
ATOM 641 C C . SER A 1 82 ? -1.729 -4.643 13.237 1.00 95.31 82 SER A C 1
ATOM 643 O O . SER A 1 82 ? -0.814 -4.175 13.910 1.00 95.31 82 SER A O 1
ATOM 645 N N . PHE A 1 83 ? -2.096 -5.923 13.350 1.00 93.38 83 PHE A N 1
ATOM 646 C CA . PHE A 1 83 ? -1.465 -6.874 14.278 1.00 93.38 83 PHE A CA 1
ATOM 647 C C . PHE A 1 83 ? -0.290 -7.660 13.672 1.00 93.38 83 PHE A C 1
ATOM 649 O O . PHE A 1 83 ? 0.373 -8.433 14.368 1.00 93.38 83 PHE A O 1
ATOM 656 N N . LYS A 1 84 ? 0.007 -7.488 12.379 1.00 91.00 84 LYS A N 1
ATOM 657 C CA . LYS A 1 84 ? 1.110 -8.187 11.703 1.00 91.00 84 LYS A CA 1
ATOM 658 C C . LYS A 1 84 ? 2.380 -7.340 11.717 1.00 91.00 84 LYS A C 1
ATOM 660 O O . LYS A 1 84 ? 2.343 -6.162 11.385 1.00 91.00 84 LYS A O 1
ATOM 665 N N . LYS A 1 85 ? 3.532 -7.985 11.957 1.00 85.12 85 LYS A N 1
ATOM 666 C CA . LYS A 1 85 ? 4.877 -7.363 12.013 1.00 85.12 85 LYS A CA 1
ATOM 667 C C . LYS A 1 85 ? 5.181 -6.381 10.868 1.00 85.12 85 LYS A C 1
ATOM 669 O O . LYS A 1 85 ? 5.872 -5.397 11.098 1.00 85.12 85 LYS A O 1
ATOM 674 N N . TYR A 1 86 ? 4.710 -6.670 9.653 1.00 87.31 86 TYR A N 1
ATOM 675 C CA . TYR A 1 86 ? 4.929 -5.832 8.463 1.00 87.31 86 TYR A CA 1
ATOM 676 C C . TYR A 1 86 ? 3.670 -5.085 8.004 1.00 87.31 86 TYR A C 1
ATOM 678 O O . TYR A 1 86 ? 3.774 -4.044 7.359 1.00 87.31 86 TYR A O 1
ATOM 686 N N . GLY A 1 87 ? 2.487 -5.610 8.338 1.00 91.56 87 GLY A N 1
ATOM 687 C CA . GLY A 1 87 ? 1.208 -5.011 7.961 1.00 91.56 87 GLY A CA 1
ATOM 688 C C . GLY A 1 87 ? 0.930 -3.717 8.721 1.00 91.56 87 GLY A C 1
ATOM 689 O O . GLY A 1 87 ? 0.419 -2.774 8.125 1.00 91.56 87 GLY A O 1
ATOM 690 N N . SER A 1 88 ? 1.344 -3.631 9.988 1.00 94.25 88 SER A N 1
ATOM 691 C CA . SER A 1 88 ? 1.120 -2.454 10.834 1.00 94.25 88 SER A CA 1
ATOM 692 C C . SER A 1 88 ? 1.754 -1.191 10.259 1.00 94.25 88 SER A C 1
ATOM 694 O O . SER A 1 88 ? 1.110 -0.149 10.205 1.00 94.25 88 SER A O 1
ATOM 696 N N . TYR A 1 89 ? 2.972 -1.305 9.726 1.00 94.25 89 TYR A N 1
ATOM 697 C CA . TYR A 1 89 ? 3.654 -0.196 9.063 1.00 94.25 89 TYR A CA 1
ATOM 698 C C . TYR A 1 89 ? 2.895 0.283 7.817 1.00 94.25 89 TYR A C 1
ATOM 700 O O . TYR A 1 89 ? 2.863 1.475 7.533 1.00 94.25 89 TYR A O 1
ATOM 708 N N . ILE A 1 90 ? 2.276 -0.628 7.063 1.00 96.44 90 ILE A N 1
ATOM 709 C CA . ILE A 1 90 ? 1.503 -0.283 5.862 1.00 96.44 90 ILE A CA 1
ATOM 710 C C . ILE A 1 90 ? 0.219 0.457 6.248 1.00 96.44 90 ILE A C 1
ATOM 712 O O . ILE A 1 90 ? -0.094 1.473 5.633 1.00 96.44 90 ILE A O 1
ATOM 716 N N . VAL A 1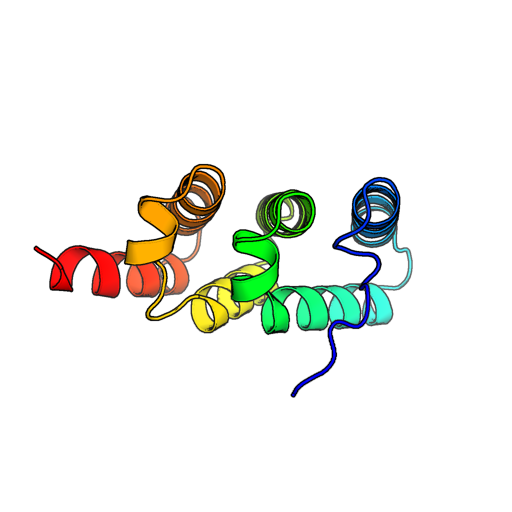 91 ? -0.484 -0.005 7.288 1.00 97.25 91 VAL A N 1
ATOM 717 C CA . VAL A 1 91 ? -1.675 0.677 7.823 1.00 97.25 91 VAL A CA 1
ATOM 718 C C . VAL A 1 91 ? -1.317 2.079 8.321 1.00 97.25 91 VAL A C 1
ATOM 720 O O . VAL A 1 91 ? -1.991 3.044 7.973 1.00 97.25 91 VAL A O 1
ATOM 723 N N . GLU A 1 92 ? -0.211 2.217 9.052 1.00 96.12 92 GLU A N 1
ATOM 724 C CA . GLU A 1 92 ? 0.307 3.509 9.512 1.00 96.12 92 GLU A CA 1
ATOM 725 C C . GLU A 1 92 ? 0.590 4.466 8.339 1.00 96.12 92 GLU A C 1
ATOM 727 O O . GLU A 1 92 ? 0.155 5.615 8.361 1.00 96.12 92 GLU A O 1
ATOM 732 N N . ARG A 1 93 ? 1.235 3.991 7.262 1.00 95.62 93 ARG A N 1
ATOM 733 C CA . ARG A 1 93 ? 1.484 4.819 6.066 1.00 95.62 93 ARG A CA 1
ATOM 734 C C . ARG A 1 93 ? 0.201 5.258 5.360 1.00 95.62 93 ARG A C 1
ATOM 736 O O . ARG A 1 93 ? 0.182 6.337 4.778 1.00 95.62 93 ARG A O 1
ATOM 743 N N . LEU A 1 94 ? -0.857 4.447 5.390 1.00 96.94 94 LEU A N 1
ATOM 744 C CA . LEU A 1 94 ? -2.158 4.846 4.846 1.00 96.94 94 LEU A CA 1
ATOM 745 C C . LEU A 1 94 ? -2.851 5.891 5.729 1.00 96.94 94 LEU A C 1
ATOM 747 O O . LEU A 1 94 ? -3.462 6.812 5.195 1.00 96.94 94 LEU A O 1
ATOM 751 N N . LEU A 1 95 ? -2.721 5.798 7.055 1.00 96.69 95 LEU A N 1
ATOM 752 C CA . LEU A 1 95 ? -3.236 6.810 7.987 1.00 96.69 95 LEU A CA 1
ATOM 753 C C . LEU A 1 95 ? -2.513 8.160 7.859 1.00 96.69 95 LEU A C 1
ATOM 755 O O . LEU A 1 95 ? -3.118 9.202 8.090 1.00 96.69 95 LEU A O 1
ATOM 759 N N . GLU A 1 96 ? -1.239 8.153 7.465 1.00 94.88 96 GLU A N 1
ATOM 760 C CA . GLU A 1 96 ? -0.443 9.360 7.198 1.00 94.88 96 GLU A CA 1
ATOM 761 C C . GLU A 1 96 ? -0.612 9.917 5.776 1.00 94.88 96 GLU A C 1
ATOM 763 O O . GLU A 1 96 ? -0.008 10.938 5.431 1.00 94.88 96 GLU A O 1
ATOM 768 N N . ALA A 1 97 ? -1.403 9.262 4.922 1.00 94.50 97 ALA A N 1
ATOM 769 C CA . ALA A 1 97 ? -1.601 9.716 3.556 1.00 94.50 97 ALA A CA 1
ATOM 770 C C . ALA A 1 97 ? -2.272 11.098 3.531 1.00 94.50 97 ALA A C 1
ATOM 772 O O . ALA A 1 97 ? -3.249 11.348 4.238 1.00 94.50 97 ALA A O 1
ATOM 773 N N . ASN A 1 98 ? -1.814 11.982 2.638 1.00 91.44 98 ASN A N 1
ATOM 774 C CA . ASN A 1 98 ? -2.446 13.286 2.398 1.00 91.44 98 ASN A CA 1
ATOM 775 C C . ASN A 1 98 ? -3.729 13.154 1.550 1.00 91.44 98 ASN A C 1
ATOM 777 O O . ASN A 1 98 ? -3.912 13.833 0.540 1.00 91.44 98 ASN A O 1
ATOM 781 N N . ASP A 1 99 ? -4.585 12.207 1.927 1.00 94.62 99 ASP A N 1
ATOM 782 C CA . ASP A 1 99 ? -5.815 11.859 1.238 1.00 94.62 99 ASP A CA 1
ATOM 783 C C . ASP A 1 99 ? -6.875 11.407 2.246 1.00 94.62 99 ASP A C 1
ATOM 785 O O . ASP A 1 99 ? -6.830 10.298 2.778 1.00 94.62 99 ASP A O 1
ATOM 789 N N . SER A 1 100 ? -7.860 12.267 2.499 1.00 94.44 100 SER A N 1
ATOM 790 C CA . SER A 1 100 ? -8.901 11.996 3.493 1.00 94.44 100 SER A CA 1
ATOM 791 C C . SER A 1 100 ? -9.745 10.763 3.167 1.00 94.44 100 SER A C 1
ATOM 793 O O . SER A 1 100 ? -10.276 10.152 4.088 1.00 94.44 100 SER A O 1
ATOM 795 N N . VAL A 1 101 ? -9.868 10.375 1.891 1.00 94.69 101 VAL A N 1
ATOM 796 C CA . VAL A 1 101 ? -10.621 9.173 1.500 1.00 94.69 101 VAL A CA 1
ATOM 797 C C . VAL A 1 101 ? -9.863 7.925 1.935 1.00 94.69 101 VAL A C 1
ATOM 799 O O . VAL A 1 101 ? -10.462 7.005 2.481 1.00 94.69 101 VAL A O 1
ATOM 802 N N . VAL A 1 102 ? -8.542 7.909 1.742 1.00 96.94 102 VAL A N 1
ATOM 803 C CA . VAL A 1 102 ? -7.680 6.812 2.206 1.00 96.94 102 VAL A CA 1
ATOM 804 C C . VAL A 1 102 ? -7.764 6.672 3.721 1.00 96.94 102 VAL A C 1
ATOM 806 O O . VAL A 1 102 ? -8.032 5.581 4.221 1.00 96.94 102 VAL A O 1
ATOM 809 N N . VAL A 1 103 ? -7.590 7.781 4.444 1.00 96.94 103 VAL A N 1
ATOM 810 C CA . VAL A 1 103 ? -7.635 7.784 5.911 1.00 96.94 103 VAL A CA 1
ATOM 811 C C . VAL A 1 103 ? -9.006 7.333 6.415 1.00 96.94 103 VAL A C 1
ATOM 813 O O . VAL A 1 103 ? -9.075 6.528 7.339 1.00 96.94 103 VAL A O 1
ATOM 816 N N . PHE A 1 104 ? -10.093 7.785 5.781 1.00 95.44 104 PHE A N 1
ATOM 817 C CA . PHE A 1 104 ? -11.451 7.371 6.134 1.00 95.44 104 PHE A CA 1
ATOM 818 C C . PHE A 1 104 ? -11.649 5.857 6.002 1.00 95.44 104 PHE A C 1
ATOM 820 O O . PHE A 1 104 ? -12.167 5.247 6.928 1.00 95.44 104 PHE A O 1
ATOM 827 N N . VAL A 1 105 ? -11.190 5.241 4.904 1.00 94.69 105 VAL A N 1
ATOM 828 C CA . VAL A 1 105 ? -11.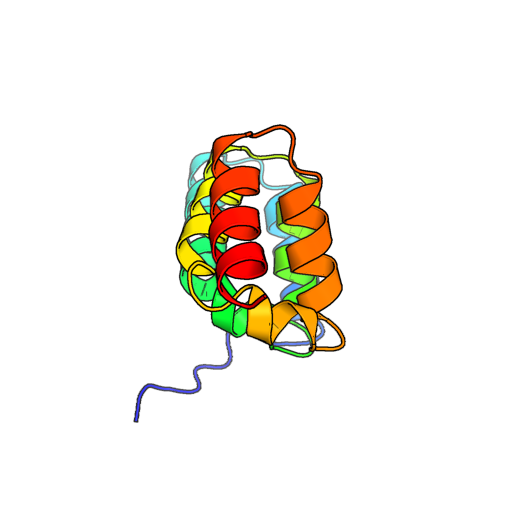304 3.783 4.696 1.00 94.69 105 VAL A CA 1
ATOM 829 C C . VAL A 1 105 ? -10.627 3.000 5.821 1.00 94.69 105 VAL A C 1
ATOM 831 O O . VAL A 1 105 ? -11.171 2.001 6.284 1.00 94.69 105 VAL A O 1
ATOM 834 N N . VAL A 1 106 ? -9.454 3.451 6.269 1.00 96.00 106 VAL A N 1
ATOM 835 C CA . VAL A 1 106 ? -8.721 2.776 7.347 1.00 96.00 106 VAL A CA 1
ATOM 836 C C . VAL A 1 106 ? -9.380 3.027 8.706 1.00 96.00 106 VAL A C 1
ATOM 838 O O . VAL A 1 106 ? -9.536 2.095 9.489 1.00 96.00 106 VAL A O 1
ATOM 841 N N . LEU A 1 107 ? -9.781 4.269 8.997 1.00 95.38 107 LEU A N 1
ATOM 842 C CA . LEU A 1 107 ? -10.399 4.625 10.277 1.00 95.38 107 LEU A CA 1
ATOM 843 C C . LEU A 1 107 ? -11.775 3.989 10.476 1.00 95.38 107 LEU A C 1
ATOM 845 O O . LEU A 1 107 ? -12.060 3.567 11.592 1.00 95.38 107 LEU A O 1
ATOM 849 N N . GLU A 1 108 ? -12.600 3.916 9.427 1.00 94.50 108 GLU A N 1
ATOM 850 C CA . GLU A 1 108 ? -13.900 3.227 9.450 1.00 94.50 108 GLU A CA 1
ATOM 851 C C . GLU A 1 108 ? -13.719 1.805 9.997 1.00 94.50 108 GLU A C 1
ATOM 853 O O . GLU A 1 108 ? -14.334 1.434 10.993 1.00 94.50 108 GLU A O 1
ATOM 858 N N . GLU A 1 109 ? -12.769 1.057 9.436 1.00 93.88 109 GLU A N 1
ATOM 859 C CA . GLU A 1 109 ? -12.518 -0.328 9.833 1.00 93.88 109 GLU A CA 1
ATOM 860 C C . GLU A 1 109 ? -11.951 -0.457 11.260 1.00 93.88 109 GLU A C 1
ATOM 862 O O . GLU A 1 109 ? -12.347 -1.346 12.016 1.00 93.88 109 GLU A O 1
ATOM 867 N N . LEU A 1 110 ? -11.026 0.429 11.650 1.00 92.69 110 LEU A N 1
ATOM 868 C CA . LEU A 1 110 ? -10.399 0.384 12.977 1.00 92.69 110 LEU A CA 1
ATOM 869 C C . LEU A 1 110 ? -11.360 0.784 14.106 1.00 92.69 110 LEU A C 1
ATOM 871 O O . LEU A 1 110 ? -11.235 0.260 15.213 1.00 92.69 110 LEU A O 1
ATOM 875 N N . LEU A 1 111 ? -12.298 1.701 13.850 1.00 92.06 111 LEU A N 1
ATOM 876 C CA . LEU A 1 111 ? -13.274 2.160 14.844 1.00 92.06 111 LEU A CA 1
ATOM 877 C C . LEU A 1 111 ? -14.456 1.200 15.002 1.00 92.06 111 LEU A C 1
ATOM 879 O O . LEU A 1 111 ? -14.992 1.097 16.098 1.00 92.06 111 LEU A O 1
ATOM 883 N N . GLU A 1 112 ? -14.843 0.475 13.951 1.00 86.62 112 GLU A N 1
ATOM 884 C CA . GLU A 1 112 ? -15.884 -0.562 14.031 1.00 86.62 112 GLU A CA 1
ATOM 885 C C . GLU A 1 112 ? -15.450 -1.803 14.833 1.00 86.62 112 GLU A C 1
ATOM 887 O O . GLU A 1 112 ? -16.289 -2.616 15.221 1.00 86.62 112 GLU A O 1
ATOM 892 N N . CYS A 1 113 ? -14.150 -1.952 15.102 1.00 72.69 113 CYS A N 1
ATOM 893 C CA . CYS A 1 113 ? -13.600 -3.038 15.916 1.00 72.69 113 CYS A CA 1
ATOM 894 C C . CYS A 1 113 ? -13.482 -2.716 17.417 1.00 72.69 113 CYS A C 1
ATOM 896 O O . CYS A 1 113 ? -13.033 -3.583 18.173 1.00 72.69 113 CYS A O 1
ATOM 898 N N . ALA A 1 114 ? -13.832 -1.495 17.836 1.00 55.75 114 ALA A N 1
ATOM 899 C CA . ALA A 1 114 ? -13.813 -1.048 19.232 1.00 55.75 114 ALA A CA 1
ATOM 900 C C . ALA A 1 114 ? -15.173 -1.258 19.915 1.00 55.75 114 ALA A C 1
ATOM 902 O O . ALA A 1 114 ? -15.164 -1.701 21.087 1.00 55.75 114 ALA A O 1
#

Organism: Noccaea caerulescens (NCBI:txid107243)

InterPro domains:
  IPR001313 Pumilio RNA-binding repeat [PF00806] (44-60)
  IPR001313 Pumilio RNA-binding repeat [PF00806] (77-110)
  IPR001313 Pumilio RNA-binding repeat [PS50302] (73-112)
  IPR001313 Pumilio RNA-binding repeat [SM00025] (37-72)
  IPR001313 Pumilio RNA-binding repeat [SM00025] (73-108)
  IPR011989 Armadillo-like helical [G3DSA:1.25.10.10] (2-114)
  IPR016024 Armadillo-type fold [SSF48371] (8-112)
  IPR033133 Pumilio homology domain [PS50303] (1-114)

Mean predicted aligned error: 5.48 Å

Foldseek 3Di:
DPDPPVDLQQDPVSVVVLLVCLVPPPDVVVNVVSLLVLLLCLVVLQQHPRSLVNLVSSLVVLPVVSLLSNLVNCQPPLVVLCPDPRSVVSLVSQCVRPDVNSVCSNVVNVVVVD

Nearest PDB structures (foldseek):
  1ib2-assembly1_A  TM=8.335E-01  e=4.073E-04  Homo sapiens
  7cgf-assembly1_A  TM=8.884E-01  e=1.444E-03  Caenorhabditis elegans
  7cgl-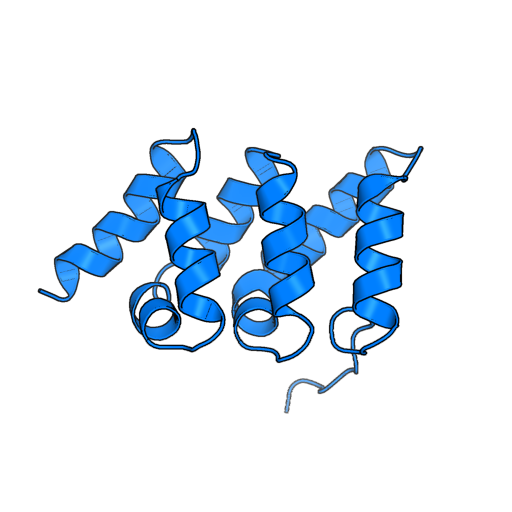assembly1_A  TM=8.905E-01  e=1.956E-03  Caenorhabditis elegans
  3k4e-assembly3_E  TM=8.755E-01  e=2.276E-03  Saccharomyces cerevisiae
  3bx2-assembly2_B  TM=8.669E-01  e=3.972E-03  Saccharomyces cerevisiae

Solvent-accessible surface area (backbone atoms only — not comparable to full-atom values): 6302 Å² total; per-residue (Å²): 135,84,77,87,69,85,49,50,48,65,33,84,68,32,23,53,55,48,50,48,48,62,70,71,49,90,48,64,68,63,39,50,54,48,44,50,54,49,15,76,41,29,55,64,26,34,73,33,98,39,16,28,58,45,53,53,51,55,55,72,66,66,45,64,70,47,48,41,44,28,43,63,48,33,60,98,41,51,59,68,26,51,76,34,96,61,20,28,60,50,47,51,53,42,62,66,41,100,37,72,67,40,27,45,58,51,48,55,55,54,59,76,73,110